Protein AF-A0A9E5T1A1-F1 (afdb_monomer_lite)

Sequence (122 aa):
YYPDNKRFCLRTANSYIVCREASSNRNQPREFWSEKDWQEWQADKFASAMLMPASVFYPTALAVMKSHHAGSYILEGCGSKETADVITELTEIFDVSRTAVRIRLRQAGYLRSPGVIVCDEA

Structure (mmCIF, N/CA/C/O backbone):
data_AF-A0A9E5T1A1-F1
#
_entry.id   AF-A0A9E5T1A1-F1
#
loop_
_atom_site.group_PDB
_atom_site.id
_atom_site.type_symbol
_atom_site.label_atom_id
_atom_site.label_alt_id
_atom_site.label_comp_id
_atom_site.label_asym_id
_atom_site.label_entity_id
_atom_site.label_seq_id
_atom_site.pdbx_PDB_ins_code
_atom_site.Cartn_x
_atom_site.Cartn_y
_atom_site.Cartn_z
_atom_site.occupancy
_atom_site.B_iso_or_equiv
_atom_site.auth_seq_id
_atom_site.auth_comp_id
_atom_site.auth_asym_id
_atom_site.auth_atom_id
_atom_site.pdbx_PDB_model_num
ATOM 1 N N . TYR A 1 1 ? 12.456 -16.453 20.231 1.00 32.75 1 TYR A N 1
ATOM 2 C CA . TYR A 1 1 ? 11.801 -16.892 21.478 1.00 32.75 1 TYR A CA 1
ATOM 3 C C . TYR A 1 1 ? 11.245 -15.633 22.129 1.00 32.75 1 TYR A C 1
ATOM 5 O O . TYR A 1 1 ? 12.029 -14.854 22.648 1.00 32.75 1 TYR A O 1
ATOM 13 N N . TYR A 1 2 ? 9.950 -15.343 21.971 1.00 40.12 2 TYR A N 1
ATOM 14 C CA . TYR A 1 2 ? 9.324 -14.175 22.605 1.00 40.12 2 TYR A CA 1
ATOM 15 C C . TYR A 1 2 ? 8.619 -14.647 23.883 1.00 40.12 2 TYR A C 1
ATOM 17 O O . TYR A 1 2 ? 7.722 -15.488 23.778 1.00 40.12 2 TYR A O 1
ATOM 25 N N . PRO A 1 3 ? 9.037 -14.184 25.076 1.00 43.75 3 PRO A N 1
ATOM 26 C CA . PRO A 1 3 ? 8.264 -14.378 26.288 1.00 43.75 3 PRO A CA 1
ATOM 27 C C . PRO A 1 3 ? 7.047 -13.442 26.246 1.00 43.75 3 PRO A C 1
ATOM 29 O O . PRO A 1 3 ? 7.053 -12.432 25.549 1.00 43.75 3 PRO A O 1
ATOM 32 N N . ASP A 1 4 ? 6.005 -13.810 26.977 1.00 42.38 4 ASP A N 1
ATOM 33 C CA . ASP A 1 4 ? 4.695 -13.152 27.047 1.00 42.38 4 ASP A CA 1
ATOM 34 C C . ASP A 1 4 ? 3.766 -13.369 25.855 1.00 42.38 4 ASP A C 1
ATOM 36 O O . ASP A 1 4 ? 3.375 -12.482 25.096 1.00 42.38 4 ASP A O 1
ATOM 40 N N . ASN A 1 5 ? 3.288 -14.609 25.812 1.00 46.62 5 ASN A N 1
ATOM 41 C CA . ASN A 1 5 ? 2.094 -15.057 25.114 1.00 46.62 5 ASN A CA 1
ATOM 42 C C . ASN A 1 5 ? 0.819 -14.414 25.720 1.00 46.62 5 ASN A C 1
ATOM 44 O O . ASN A 1 5 ? -0.070 -15.115 26.216 1.00 46.62 5 ASN A O 1
ATOM 48 N N . LYS A 1 6 ? 0.718 -13.075 25.734 1.00 53.94 6 LYS A N 1
ATOM 49 C CA . LYS A 1 6 ? -0.533 -12.385 26.076 1.00 53.94 6 LYS A CA 1
ATOM 50 C C . LYS A 1 6 ? -1.561 -12.748 25.009 1.00 53.94 6 LYS A C 1
ATOM 52 O O . LYS A 1 6 ? -1.517 -12.272 23.879 1.00 53.94 6 LYS A O 1
ATOM 57 N N . ARG A 1 7 ? -2.486 -13.639 25.371 1.00 48.09 7 ARG A N 1
ATOM 58 C CA . ARG A 1 7 ? -3.670 -13.944 24.567 1.00 48.09 7 ARG A CA 1
ATOM 59 C C . ARG A 1 7 ? -4.529 -12.684 24.512 1.00 48.09 7 ARG A C 1
ATOM 61 O O . ARG A 1 7 ? -5.304 -12.421 25.427 1.00 48.09 7 ARG A O 1
ATOM 68 N N . PHE A 1 8 ? -4.388 -11.898 23.452 1.00 48.62 8 PHE A N 1
ATOM 69 C CA . PHE A 1 8 ? -5.318 -10.813 23.164 1.00 48.62 8 PHE A CA 1
ATOM 70 C C . PHE A 1 8 ? -6.640 -11.436 22.709 1.00 48.62 8 PHE A C 1
ATOM 72 O O . PHE A 1 8 ? -6.852 -11.720 21.531 1.00 48.62 8 PHE A O 1
ATOM 79 N N . CYS A 1 9 ? -7.531 -11.714 23.660 1.00 46.12 9 CYS A N 1
ATOM 80 C CA . CYS A 1 9 ? -8.909 -12.078 23.361 1.00 46.12 9 CYS A CA 1
ATOM 81 C C . CYS A 1 9 ? -9.633 -10.834 22.826 1.00 46.12 9 CYS A C 1
ATOM 83 O O . CYS A 1 9 ? -10.301 -10.122 23.572 1.00 46.12 9 CYS A O 1
ATOM 85 N N . LEU A 1 10 ? -9.518 -10.591 21.515 1.00 52.06 10 LEU A N 1
ATOM 86 C CA . LEU A 1 10 ? -10.147 -9.468 20.799 1.00 52.06 10 LEU A CA 1
ATOM 87 C C . LEU A 1 10 ? -11.678 -9.404 20.963 1.00 52.06 10 LEU A C 1
ATOM 89 O O . LEU A 1 10 ? -12.293 -8.411 20.601 1.00 52.06 10 LEU A O 1
ATOM 93 N N . ARG A 1 11 ? -12.300 -10.464 21.495 1.00 47.69 11 ARG A N 1
ATOM 94 C CA . ARG A 1 11 ? -13.753 -10.613 21.621 1.00 47.69 11 ARG A CA 1
ATOM 95 C C . ARG A 1 11 ? -14.339 -10.281 22.993 1.00 47.69 11 ARG A C 1
ATOM 97 O O . ARG A 1 11 ? -15.553 -10.161 23.082 1.00 47.69 11 ARG A O 1
ATOM 104 N N . THR A 1 12 ? -13.539 -10.186 24.056 1.00 52.31 12 THR A N 1
ATOM 105 C CA . THR A 1 12 ? -14.090 -10.116 25.428 1.00 52.31 12 THR A CA 1
ATOM 106 C C . THR A 1 12 ? -14.235 -8.707 25.994 1.00 52.31 12 THR A C 1
ATOM 108 O O . THR A 1 12 ? -15.008 -8.542 26.928 1.00 52.31 12 THR A O 1
ATOM 111 N N . ALA A 1 13 ? -13.545 -7.699 25.451 1.00 58.84 13 ALA A N 1
ATOM 112 C CA . ALA A 1 13 ? -13.637 -6.328 25.968 1.00 58.84 13 ALA A CA 1
ATOM 113 C C . ALA A 1 13 ? -14.646 -5.455 25.203 1.00 58.84 13 ALA A C 1
ATOM 115 O O . ALA A 1 13 ? -15.382 -4.705 25.828 1.00 58.84 13 ALA A O 1
ATOM 116 N N . ASN A 1 14 ? -14.722 -5.584 23.873 1.00 56.81 14 ASN A N 1
ATOM 117 C CA . ASN A 1 14 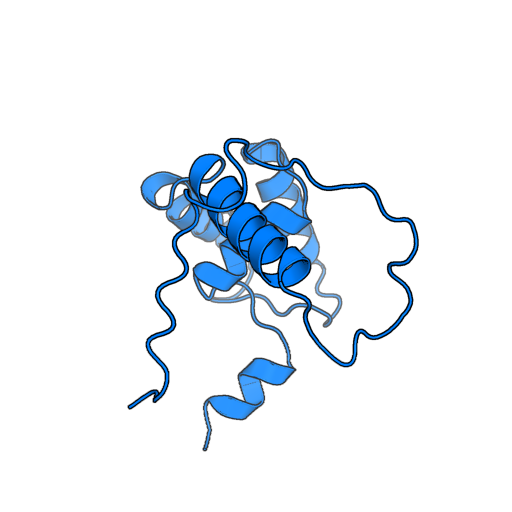? -15.618 -4.800 23.019 1.00 56.81 14 ASN A CA 1
ATOM 118 C C . ASN A 1 14 ? -16.231 -5.703 21.939 1.00 56.81 14 ASN A C 1
ATOM 120 O O . ASN A 1 14 ? -15.519 -6.438 21.259 1.00 56.81 14 ASN A O 1
ATOM 124 N N . SER A 1 15 ? -17.556 -5.656 21.775 1.00 66.94 15 SER A N 1
ATOM 125 C CA . SER A 1 15 ? -18.315 -6.472 20.810 1.00 66.94 15 SER A CA 1
ATOM 126 C C . SER A 1 15 ? -18.377 -5.876 19.397 1.00 66.94 15 SER A C 1
ATOM 128 O O . SER A 1 15 ? -19.085 -6.397 18.536 1.00 66.94 15 SER A O 1
ATOM 130 N N . TYR A 1 16 ? -17.662 -4.779 19.155 1.00 67.12 16 TYR A N 1
ATOM 131 C CA . TYR A 1 16 ? -17.762 -3.971 17.947 1.00 67.12 16 TYR A CA 1
ATOM 132 C C . TYR A 1 16 ? -16.384 -3.721 17.328 1.00 67.12 16 TYR A C 1
ATOM 134 O O . TYR A 1 16 ? -15.376 -3.619 18.026 1.00 67.12 16 TYR A O 1
ATOM 142 N N . ILE A 1 17 ? -16.350 -3.614 15.998 1.00 64.56 17 ILE A N 1
ATOM 143 C CA . ILE A 1 17 ? -15.165 -3.167 15.262 1.00 64.56 17 ILE A CA 1
ATOM 144 C C . ILE A 1 17 ? -15.162 -1.638 15.311 1.00 64.56 17 ILE A C 1
ATOM 146 O O . ILE A 1 17 ? -16.102 -0.998 14.842 1.00 64.56 17 ILE A O 1
ATOM 150 N N . VAL A 1 18 ? -14.128 -1.052 15.913 1.00 61.47 18 VAL A N 1
ATOM 151 C CA . VAL A 1 18 ? -13.985 0.405 16.023 1.00 61.47 18 VAL A CA 1
ATOM 152 C C . VAL A 1 18 ? -13.450 0.954 14.702 1.00 61.47 18 VAL A C 1
ATOM 154 O O . VAL A 1 18 ? -12.360 0.581 14.273 1.00 61.47 18 VAL A O 1
ATOM 157 N N . CYS A 1 19 ? -14.200 1.845 14.054 1.00 61.19 19 CYS A N 1
ATOM 158 C CA . CYS A 1 19 ? -13.668 2.645 12.952 1.00 61.19 19 CYS A CA 1
ATOM 159 C C . CYS A 1 19 ? -12.728 3.725 13.499 1.00 61.19 19 CYS A C 1
ATOM 161 O O . CYS A 1 19 ? -12.936 4.240 14.597 1.00 61.19 19 CYS A O 1
ATOM 163 N N . ARG A 1 20 ? -11.705 4.082 12.718 1.00 60.44 20 ARG A N 1
ATOM 164 C CA . ARG A 1 20 ? -10.712 5.099 13.084 1.00 60.44 20 ARG A CA 1
ATOM 165 C C . ARG A 1 20 ? -11.380 6.386 13.570 1.00 60.44 20 ARG A C 1
ATOM 167 O O . ARG A 1 20 ? -12.187 6.977 12.857 1.00 60.44 20 ARG A O 1
ATOM 174 N N . GLU A 1 21 ? -10.992 6.850 14.751 1.00 63.59 21 GLU A N 1
ATOM 175 C CA . GLU A 1 21 ? -11.353 8.185 15.213 1.00 63.59 21 GLU A CA 1
ATOM 176 C C . GLU A 1 21 ? -10.397 9.181 14.550 1.00 63.59 21 GLU A C 1
ATOM 178 O O . GLU A 1 21 ? -9.176 9.065 14.689 1.00 63.59 21 GLU A O 1
ATOM 183 N N . ALA A 1 22 ? -10.928 10.142 13.792 1.00 56.22 22 ALA A N 1
ATOM 184 C CA . ALA A 1 22 ? -10.128 11.170 13.134 1.00 56.22 22 ALA A CA 1
ATOM 185 C C . ALA A 1 22 ? -9.552 12.146 14.177 1.00 56.22 22 ALA A C 1
ATOM 187 O O . ALA A 1 22 ? -10.048 13.252 14.358 1.00 56.22 22 ALA A O 1
ATOM 188 N N . SER A 1 23 ? -8.510 11.730 14.895 1.00 57.72 23 SER A N 1
ATOM 189 C CA . SER A 1 23 ? -7.802 12.599 15.832 1.00 57.72 23 SER A CA 1
ATOM 190 C C . SER A 1 23 ? -6.826 13.508 15.074 1.00 57.72 23 SER A C 1
ATOM 192 O O . SER A 1 23 ? -5.959 13.058 14.322 1.00 57.72 23 SER A O 1
ATOM 194 N N . SER A 1 24 ? -6.977 14.818 15.267 1.00 55.41 24 SER A N 1
ATOM 195 C CA . SER A 1 24 ? -6.218 15.867 14.567 1.00 55.41 24 SER A CA 1
ATOM 196 C C . SER A 1 24 ? -4.748 15.977 15.006 1.00 55.41 24 SER A C 1
ATOM 198 O O . SER A 1 24 ? -3.972 16.704 14.391 1.00 55.41 24 SER A O 1
ATOM 200 N N . ASN A 1 25 ? -4.332 15.252 16.051 1.00 54.00 25 ASN A N 1
ATOM 201 C CA . ASN A 1 25 ? -3.003 15.356 16.665 1.00 54.00 25 ASN A CA 1
ATOM 202 C C . ASN A 1 25 ? -2.001 14.336 16.090 1.00 54.00 25 ASN A C 1
ATOM 204 O O . ASN A 1 25 ? -1.490 13.463 16.788 1.00 54.00 25 ASN A O 1
ATOM 208 N N . ARG A 1 26 ? -1.700 14.450 14.790 1.00 55.12 26 ARG A N 1
ATOM 209 C CA . ARG A 1 26 ? -0.665 13.633 14.118 1.00 55.12 26 ARG A CA 1
ATOM 210 C C . ARG A 1 26 ? 0.770 14.136 14.338 1.00 55.12 26 ARG A C 1
ATOM 212 O O . ARG A 1 26 ? 1.707 13.445 13.960 1.00 55.12 26 ARG A O 1
ATOM 219 N N . ASN A 1 27 ? 0.942 15.318 14.936 1.00 55.50 27 ASN A N 1
ATOM 220 C CA . ASN A 1 27 ? 2.230 16.022 15.007 1.00 55.50 27 ASN A CA 1
ATOM 221 C C . ASN A 1 27 ? 3.074 15.730 16.256 1.00 55.50 27 ASN A C 1
ATOM 223 O O . ASN A 1 27 ? 4.150 16.306 16.388 1.00 55.50 27 ASN A O 1
ATOM 227 N N . GLN A 1 28 ? 2.628 14.864 17.169 1.00 57.59 28 GLN A N 1
ATOM 228 C CA . GLN A 1 28 ? 3.461 14.463 18.303 1.00 57.59 28 GLN A CA 1
ATOM 229 C C . GLN A 1 28 ? 4.129 13.117 18.003 1.00 57.59 28 GLN A C 1
ATOM 231 O O . GLN A 1 28 ? 3.412 12.147 17.731 1.00 57.59 28 GLN A O 1
ATOM 236 N N . PRO A 1 29 ? 5.473 13.032 18.044 1.00 55.72 29 PRO A N 1
ATOM 237 C CA . PRO A 1 29 ? 6.160 11.751 18.057 1.00 55.72 29 PRO A CA 1
ATOM 238 C C . PRO A 1 29 ? 5.615 10.957 19.243 1.00 55.72 29 PRO A C 1
ATOM 240 O O . PRO A 1 29 ? 5.754 11.374 20.391 1.00 55.72 29 PRO A O 1
ATOM 243 N N . ARG A 1 30 ? 4.917 9.852 18.978 1.00 59.47 30 ARG A N 1
ATOM 244 C CA . ARG A 1 30 ? 4.413 9.002 20.055 1.00 59.47 30 ARG A CA 1
ATOM 245 C C . ARG A 1 30 ? 5.582 8.184 20.580 1.00 59.47 30 ARG A C 1
ATOM 247 O O . ARG A 1 30 ? 6.066 7.305 19.875 1.00 59.47 30 ARG A O 1
ATOM 254 N N . GLU A 1 31 ? 6.026 8.479 21.799 1.00 65.25 31 GLU A N 1
ATOM 255 C CA . GLU A 1 31 ? 7.090 7.716 22.469 1.00 65.25 31 GLU A CA 1
ATOM 256 C C . GLU A 1 31 ? 6.686 6.252 22.703 1.00 65.25 31 GLU A C 1
ATOM 258 O O . GLU A 1 31 ? 7.535 5.366 22.671 1.00 65.25 31 GLU A O 1
ATOM 263 N N . PHE A 1 32 ? 5.384 5.976 22.864 1.00 76.31 32 PHE A N 1
ATOM 264 C CA . PHE A 1 32 ? 4.854 4.632 23.090 1.00 76.31 32 PHE A CA 1
ATOM 265 C C . PHE A 1 32 ? 3.556 4.393 22.312 1.00 76.31 32 PHE A C 1
ATOM 267 O O . PHE A 1 32 ? 2.705 5.276 22.203 1.00 76.31 32 PHE A O 1
ATOM 274 N N . TRP A 1 33 ? 3.398 3.178 21.779 1.00 77.50 33 TRP A N 1
ATOM 275 C CA . TRP A 1 33 ? 2.160 2.740 21.132 1.00 77.50 33 TRP A CA 1
ATOM 276 C C . TRP A 1 33 ? 1.140 2.315 22.182 1.00 77.50 33 TRP A C 1
ATOM 278 O O . TRP A 1 33 ? 1.391 1.399 22.968 1.00 77.50 33 TRP A O 1
ATOM 288 N N . SER A 1 34 ? -0.027 2.953 22.162 1.00 82.50 34 SER A N 1
ATOM 289 C CA . SER A 1 34 ? -1.170 2.526 22.968 1.00 82.50 34 SER A CA 1
ATOM 290 C C . SER A 1 34 ? -1.818 1.261 22.389 1.00 82.50 34 SER A C 1
ATOM 292 O O . SER A 1 34 ? -1.596 0.906 21.231 1.00 82.50 34 SER A O 1
ATOM 294 N N . GLU A 1 35 ? -2.675 0.582 23.159 1.00 80.62 35 GLU A N 1
ATOM 295 C CA . GLU A 1 35 ? -3.457 -0.559 22.648 1.00 80.62 35 GLU A CA 1
ATOM 296 C C . GLU A 1 35 ? -4.308 -0.181 21.425 1.00 80.62 35 GLU A C 1
ATOM 298 O O . GLU A 1 35 ? -4.413 -0.959 20.477 1.00 80.62 35 GLU A O 1
ATOM 303 N N . LYS A 1 36 ? -4.855 1.042 21.410 1.00 78.31 36 LYS A N 1
ATOM 304 C CA . LYS A 1 36 ? -5.610 1.581 20.272 1.00 78.31 36 LYS A CA 1
ATOM 305 C C . LYS A 1 36 ? -4.733 1.708 19.027 1.00 78.31 36 LYS A C 1
ATOM 307 O O . LYS A 1 36 ? -5.185 1.382 17.936 1.00 78.31 36 LYS A O 1
ATOM 312 N N . ASP A 1 37 ? -3.474 2.109 19.184 1.00 80.38 37 ASP A N 1
ATOM 313 C CA . ASP A 1 37 ? -2.542 2.233 18.056 1.00 80.38 37 ASP A CA 1
ATOM 314 C C . ASP A 1 37 ? -2.209 0.880 17.447 1.00 80.38 37 ASP A C 1
ATOM 316 O O . ASP A 1 37 ? -2.190 0.731 16.226 1.00 80.38 37 ASP A O 1
ATOM 320 N N . TRP A 1 38 ? -2.019 -0.131 18.296 1.00 82.75 38 TRP A N 1
ATOM 321 C CA . TRP A 1 38 ? -1.855 -1.507 17.842 1.00 82.75 38 TRP A CA 1
ATOM 322 C C . TRP A 1 38 ? -3.083 -2.008 17.081 1.00 82.75 38 TRP A C 1
ATOM 324 O O . TRP A 1 38 ? -2.933 -2.610 16.016 1.00 82.75 38 TRP A O 1
ATOM 334 N N . GLN A 1 39 ? -4.287 -1.738 17.590 1.00 82.69 39 GLN A N 1
ATOM 335 C CA . GLN A 1 39 ? -5.535 -2.101 16.917 1.00 82.69 39 GLN A CA 1
ATOM 336 C C . GLN A 1 39 ? -5.685 -1.392 15.567 1.00 82.69 39 GLN A C 1
ATOM 338 O O . GLN A 1 39 ? -5.999 -2.044 14.573 1.00 82.69 39 GLN A O 1
ATOM 343 N N . GLU A 1 40 ? -5.414 -0.087 15.500 1.00 81.38 40 GLU A N 1
ATOM 344 C CA . GLU A 1 40 ? -5.471 0.677 14.251 1.00 81.38 40 GLU A CA 1
ATOM 345 C C . GLU A 1 40 ? -4.438 0.188 13.234 1.00 81.38 40 GLU A C 1
ATOM 347 O O . GLU A 1 40 ? -4.761 0.017 12.059 1.00 81.38 40 GLU A O 1
ATOM 352 N N . TRP A 1 41 ? -3.211 -0.096 13.672 1.00 85.25 41 TRP A N 1
ATOM 353 C CA . TRP A 1 41 ? -2.178 -0.635 12.794 1.00 85.25 41 TRP A CA 1
ATOM 354 C C . TRP A 1 41 ? -2.562 -2.011 12.231 1.00 85.25 41 TRP A C 1
ATOM 356 O O . TRP A 1 41 ? -2.379 -2.276 11.038 1.00 85.25 41 TRP A O 1
ATOM 366 N N . GLN A 1 42 ? -3.142 -2.885 13.061 1.00 86.25 42 GLN A N 1
ATOM 367 C CA . GLN A 1 42 ? -3.659 -4.177 12.608 1.00 86.25 42 GLN A CA 1
ATOM 368 C C . GLN A 1 42 ? -4.838 -4.012 11.641 1.00 86.25 42 GLN A C 1
ATOM 370 O O . GLN A 1 42 ? -4.892 -4.713 10.628 1.00 86.25 42 GLN A O 1
ATOM 375 N N . ALA A 1 43 ? -5.748 -3.076 11.916 1.00 86.94 43 ALA A N 1
ATOM 376 C CA . ALA A 1 43 ? -6.888 -2.781 11.057 1.00 86.94 43 ALA A CA 1
ATOM 377 C C . ALA A 1 43 ? -6.445 -2.251 9.686 1.00 86.94 43 ALA A C 1
ATOM 379 O O . ALA A 1 43 ? -6.917 -2.748 8.667 1.00 86.94 43 ALA A O 1
ATOM 380 N N . ASP A 1 44 ? -5.480 -1.329 9.636 1.00 87.19 44 ASP A N 1
ATOM 381 C CA . ASP A 1 44 ? -4.903 -0.817 8.387 1.00 87.19 44 ASP A CA 1
ATOM 382 C C . ASP A 1 44 ? -4.257 -1.947 7.560 1.00 87.19 44 ASP A C 1
ATOM 384 O O . ASP A 1 44 ? -4.446 -2.053 6.339 1.00 87.19 44 ASP A O 1
ATOM 388 N N . LYS A 1 45 ? -3.517 -2.844 8.226 1.00 89.00 45 LYS A N 1
ATOM 389 C CA . LYS A 1 45 ? -2.926 -4.034 7.594 1.00 89.00 45 LYS A CA 1
ATOM 390 C C . LYS A 1 45 ? -3.996 -4.970 7.033 1.00 89.00 45 LYS A C 1
ATOM 392 O O . LYS A 1 45 ? -3.827 -5.484 5.929 1.00 89.00 45 LYS A O 1
ATOM 397 N N . PHE A 1 46 ? -5.076 -5.195 7.772 1.00 90.00 46 PHE A N 1
ATOM 398 C CA . PHE A 1 46 ? -6.166 -6.066 7.347 1.00 90.00 46 PHE A CA 1
ATOM 399 C C . PHE A 1 46 ? -6.969 -5.460 6.187 1.00 90.00 46 PHE A C 1
ATOM 401 O O . PHE A 1 46 ? -7.131 -6.104 5.151 1.00 90.00 46 PHE A O 1
ATOM 408 N N . ALA A 1 47 ? -7.391 -4.201 6.312 1.00 90.62 47 ALA A N 1
ATOM 409 C CA . ALA A 1 47 ? -8.170 -3.495 5.299 1.00 90.62 47 ALA A CA 1
ATOM 410 C C . ALA A 1 47 ? -7.412 -3.380 3.969 1.00 90.62 47 ALA A C 1
ATOM 412 O O . ALA A 1 47 ? -7.974 -3.663 2.913 1.00 90.62 47 ALA A O 1
ATOM 413 N N . SER A 1 48 ? -6.115 -3.048 4.006 1.00 92.81 48 SER A N 1
ATOM 414 C CA . SER A 1 48 ? -5.290 -3.003 2.789 1.00 92.81 48 SER A CA 1
ATOM 415 C C . SER A 1 48 ? -5.191 -4.363 2.094 1.00 92.81 48 SER A C 1
ATOM 417 O O . SER A 1 48 ? -5.221 -4.418 0.870 1.00 92.81 48 SER A O 1
ATOM 419 N N . ALA A 1 49 ? -5.122 -5.470 2.837 1.00 93.12 49 ALA A N 1
ATOM 420 C CA . ALA A 1 49 ? -5.101 -6.807 2.248 1.00 93.12 49 ALA A CA 1
ATOM 421 C C . ALA A 1 49 ? -6.456 -7.228 1.654 1.00 93.12 49 ALA A C 1
ATOM 423 O O . ALA A 1 49 ? -6.467 -7.946 0.656 1.00 93.12 49 ALA A O 1
ATOM 424 N N . MET A 1 50 ? -7.573 -6.778 2.241 1.00 95.00 50 MET A N 1
ATOM 425 C CA . MET A 1 50 ? -8.913 -7.010 1.688 1.00 95.00 50 MET A CA 1
ATOM 426 C C . MET A 1 50 ? -9.136 -6.237 0.386 1.00 95.00 50 MET A C 1
ATOM 428 O O . MET A 1 50 ? -9.607 -6.817 -0.586 1.00 95.00 50 MET A O 1
ATOM 432 N N . LEU A 1 51 ? -8.782 -4.948 0.364 1.00 96.50 51 LEU A N 1
ATOM 433 C CA . LEU A 1 51 ? -8.954 -4.078 -0.807 1.00 96.50 51 LEU A CA 1
ATOM 434 C C . LEU A 1 51 ? -7.959 -4.407 -1.928 1.00 96.50 51 LEU A C 1
ATOM 436 O O . LEU A 1 51 ? -8.258 -4.224 -3.102 1.00 96.50 51 LEU A O 1
ATOM 440 N N . MET A 1 52 ? -6.778 -4.916 -1.574 1.00 98.12 52 MET A N 1
ATOM 441 C CA . MET A 1 52 ? -5.718 -5.272 -2.518 1.00 98.12 52 MET A CA 1
ATOM 442 C C . MET A 1 52 ? -5.246 -6.718 -2.287 1.00 98.12 52 MET A C 1
ATOM 444 O O . MET A 1 52 ? -4.170 -6.950 -1.707 1.00 98.12 52 MET A O 1
ATOM 448 N N . PRO A 1 53 ? -6.027 -7.723 -2.728 1.00 97.56 53 PRO A N 1
ATOM 449 C CA . PRO A 1 53 ? -5.677 -9.131 -2.566 1.00 97.56 53 PRO A CA 1
ATOM 450 C C . PRO A 1 53 ? -4.306 -9.449 -3.170 1.00 97.56 53 PRO A C 1
ATOM 452 O O . PRO A 1 53 ? -3.974 -8.971 -4.249 1.00 97.56 53 PRO A O 1
ATOM 455 N N . ALA A 1 54 ? -3.500 -10.270 -2.489 1.00 97.12 54 ALA A N 1
ATOM 456 C CA . ALA A 1 54 ? -2.112 -10.561 -2.890 1.00 97.12 54 ALA A CA 1
ATOM 457 C C . ALA A 1 54 ? -2.000 -11.122 -4.317 1.00 97.12 54 ALA A C 1
ATOM 459 O O . ALA A 1 54 ? -1.112 -10.728 -5.069 1.00 97.12 54 ALA A O 1
ATOM 460 N N . SER A 1 55 ? -2.932 -12.005 -4.687 1.00 97.31 55 SER A N 1
ATOM 461 C CA . SER A 1 55 ? -3.002 -12.643 -6.005 1.00 97.31 55 SER A CA 1
ATOM 462 C C . SER A 1 55 ? -3.188 -11.654 -7.156 1.00 97.31 55 SER A C 1
ATOM 464 O O . SER A 1 55 ? -2.823 -11.976 -8.281 1.00 97.31 55 SER A O 1
ATOM 466 N N . VAL A 1 56 ? -3.734 -10.468 -6.881 1.00 98.06 56 VAL A N 1
ATOM 467 C CA . VAL A 1 56 ? -3.984 -9.419 -7.878 1.00 98.06 56 VAL A CA 1
ATOM 468 C C . VAL A 1 56 ? -2.980 -8.282 -7.718 1.00 98.06 56 VAL A C 1
ATOM 470 O O . VAL A 1 56 ? -2.346 -7.866 -8.678 1.00 98.06 56 VAL A O 1
ATOM 473 N N . PHE A 1 57 ? -2.782 -7.798 -6.494 1.00 98.31 57 PHE A N 1
ATOM 474 C CA . PHE A 1 57 ? -1.975 -6.614 -6.236 1.00 98.31 57 PHE A CA 1
ATOM 475 C C . PHE A 1 57 ? -0.499 -6.798 -6.588 1.00 98.31 57 PHE A C 1
ATOM 477 O O . PHE A 1 57 ? 0.081 -5.911 -7.199 1.00 98.31 57 PHE A O 1
ATOM 484 N N . TYR A 1 58 ? 0.124 -7.926 -6.238 1.00 97.00 58 TYR A N 1
ATOM 485 C CA . TYR A 1 58 ? 1.557 -8.123 -6.490 1.00 97.00 58 TYR A CA 1
ATOM 486 C C . TYR A 1 58 ? 1.927 -8.187 -7.979 1.00 97.00 58 TYR A C 1
ATOM 488 O O . TYR A 1 58 ? 2.831 -7.447 -8.374 1.00 97.00 58 TYR A O 1
ATOM 496 N N . PRO A 1 59 ? 1.255 -8.987 -8.833 1.00 97.81 59 PRO A N 1
ATOM 497 C CA . PRO A 1 59 ? 1.552 -8.966 -10.263 1.00 97.81 59 PRO A CA 1
ATOM 498 C C . PRO A 1 59 ? 1.261 -7.599 -10.897 1.00 97.81 59 PRO A C 1
ATOM 500 O O . PRO A 1 59 ? 2.065 -7.135 -11.704 1.00 97.81 59 PRO A O 1
ATOM 503 N N . THR A 1 60 ? 0.182 -6.917 -10.494 1.00 98.38 60 THR A N 1
ATOM 504 C CA . THR A 1 60 ? -0.127 -5.564 -10.982 1.00 98.38 60 THR A CA 1
ATOM 505 C C . THR A 1 60 ? 0.935 -4.554 -10.556 1.00 98.38 60 THR A C 1
ATOM 507 O O . THR A 1 60 ? 1.426 -3.802 -11.390 1.00 98.38 60 THR A O 1
ATOM 510 N N . ALA A 1 61 ? 1.364 -4.570 -9.292 1.00 97.81 61 ALA A N 1
ATOM 511 C CA . ALA A 1 61 ? 2.424 -3.696 -8.795 1.00 97.81 61 ALA A CA 1
ATOM 512 C C . ALA A 1 61 ? 3.732 -3.892 -9.565 1.00 97.81 61 ALA A C 1
ATOM 514 O O . ALA A 1 61 ? 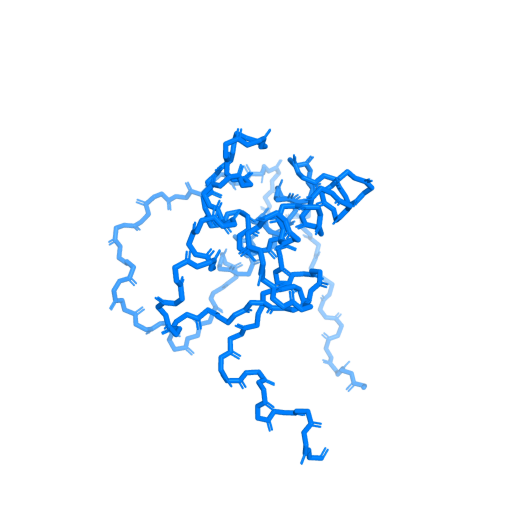4.345 -2.912 -9.972 1.00 97.81 61 ALA A O 1
ATOM 515 N N . LEU A 1 62 ? 4.130 -5.137 -9.842 1.00 97.00 62 LEU A N 1
ATOM 516 C CA . LEU A 1 62 ? 5.312 -5.417 -10.661 1.00 97.00 62 LEU A CA 1
ATOM 517 C C . LEU A 1 62 ? 5.167 -4.906 -12.100 1.00 97.00 62 LEU A C 1
ATOM 519 O O . LEU A 1 62 ? 6.145 -4.429 -12.672 1.00 97.00 62 LEU A O 1
ATOM 523 N N . ALA A 1 63 ? 3.977 -5.011 -12.697 1.00 97.81 63 ALA A N 1
ATOM 524 C CA . ALA A 1 63 ? 3.721 -4.491 -14.038 1.00 97.81 63 ALA A CA 1
ATOM 525 C C . ALA A 1 63 ? 3.816 -2.957 -14.081 1.00 97.81 6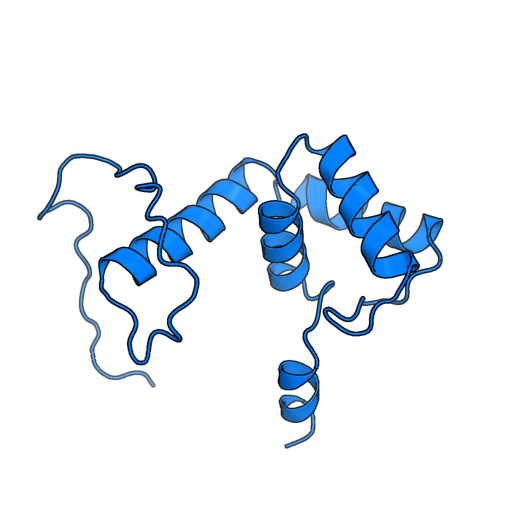3 ALA A C 1
ATOM 527 O O . ALA A 1 63 ? 4.505 -2.422 -14.947 1.00 97.81 63 ALA A O 1
ATOM 528 N N . VAL A 1 64 ? 3.212 -2.271 -13.106 1.00 98.00 64 VAL A N 1
ATOM 529 C CA . VAL A 1 64 ? 3.268 -0.806 -12.963 1.00 98.00 64 VAL A CA 1
ATOM 530 C C . VAL A 1 64 ? 4.692 -0.329 -12.657 1.00 98.00 64 VAL A C 1
ATOM 532 O O . VAL A 1 64 ? 5.179 0.639 -13.227 1.00 98.00 64 VAL A O 1
ATOM 535 N N . MET A 1 65 ? 5.429 -1.030 -11.795 1.00 96.25 65 MET A N 1
ATOM 536 C CA . MET A 1 65 ? 6.835 -0.701 -11.543 1.00 96.25 65 MET A CA 1
ATOM 537 C C . MET A 1 65 ? 7.673 -0.806 -12.821 1.00 96.25 65 MET A C 1
ATOM 539 O O . MET A 1 65 ? 8.493 0.068 -13.091 1.00 96.25 65 MET A O 1
ATOM 543 N N . LYS A 1 66 ? 7.433 -1.832 -13.647 1.00 96.38 66 LYS A N 1
ATOM 544 C CA . LYS A 1 66 ? 8.113 -1.984 -14.939 1.00 96.38 66 LYS A CA 1
ATOM 545 C C . LYS A 1 66 ? 7.737 -0.889 -15.941 1.00 96.38 66 LYS A C 1
ATOM 547 O O . LYS A 1 66 ? 8.633 -0.412 -16.630 1.00 96.38 66 LYS A O 1
ATOM 552 N N . SER A 1 67 ? 6.466 -0.483 -16.033 1.00 97.00 67 SER A N 1
ATOM 553 C CA . SER A 1 67 ? 6.040 0.579 -16.964 1.00 97.00 67 SER A CA 1
ATOM 554 C C . SER A 1 67 ? 6.692 1.927 -16.638 1.00 97.00 67 SER A C 1
ATOM 556 O O . SER A 1 67 ? 7.088 2.658 -17.545 1.00 97.00 67 SER A O 1
ATOM 558 N N . HIS A 1 68 ? 6.902 2.209 -15.351 1.00 95.19 68 HIS A N 1
ATOM 559 C CA . HIS A 1 68 ? 7.601 3.407 -14.871 1.00 95.19 68 HIS A CA 1
ATOM 560 C C . HIS A 1 68 ? 9.123 3.264 -14.784 1.00 95.19 68 HIS A C 1
ATOM 562 O O . HIS A 1 68 ? 9.782 4.146 -14.241 1.00 95.19 68 HIS A O 1
ATOM 568 N N . HIS A 1 69 ? 9.704 2.183 -15.318 1.00 92.31 69 HIS A N 1
ATOM 569 C CA . HIS A 1 69 ? 11.150 1.916 -15.265 1.00 92.31 69 HIS A CA 1
ATOM 570 C C . HIS A 1 69 ? 11.723 1.924 -13.832 1.00 92.31 69 HIS A C 1
ATOM 572 O O . HIS A 1 69 ? 12.903 2.208 -13.621 1.00 92.31 69 HIS A O 1
ATOM 578 N N . ALA A 1 70 ? 10.894 1.599 -12.837 1.00 90.19 70 ALA A N 1
ATOM 579 C CA . ALA A 1 70 ? 11.329 1.452 -11.459 1.00 90.19 70 ALA A CA 1
ATOM 580 C C . ALA A 1 70 ? 12.142 0.158 -11.282 1.00 90.19 70 ALA A C 1
ATOM 582 O O . ALA A 1 70 ? 11.952 -0.833 -11.993 1.00 90.19 70 ALA A O 1
ATOM 583 N N . GLY A 1 71 ? 13.055 0.165 -10.307 1.00 87.31 71 GLY A N 1
ATOM 584 C CA . GLY A 1 71 ? 13.852 -1.009 -9.951 1.00 87.31 71 GLY A CA 1
ATOM 585 C C . GLY A 1 71 ? 13.016 -2.152 -9.362 1.00 87.31 71 GLY A C 1
ATOM 586 O O . GLY A 1 71 ? 11.795 -2.080 -9.256 1.00 87.31 71 GLY A O 1
ATOM 587 N N . SER A 1 72 ? 13.682 -3.216 -8.905 1.00 86.56 72 SER A N 1
ATOM 588 C CA . SER A 1 72 ? 13.025 -4.334 -8.200 1.00 86.56 72 SER A CA 1
ATOM 589 C C . SER A 1 72 ? 12.368 -3.920 -6.874 1.00 86.56 72 SER A 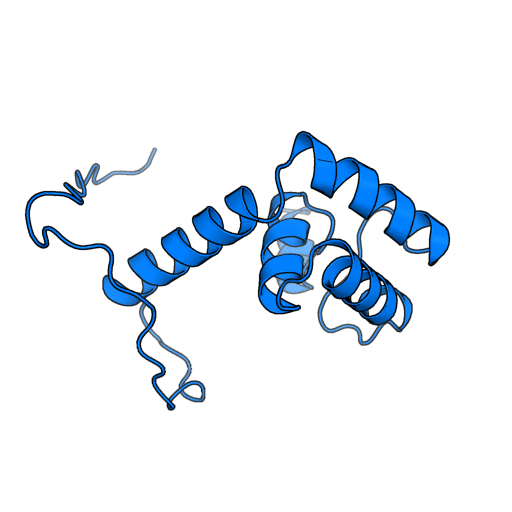C 1
ATOM 591 O O . SER A 1 72 ? 11.527 -4.645 -6.343 1.00 86.56 72 SER A O 1
ATOM 593 N N . TYR A 1 73 ? 12.740 -2.750 -6.354 1.00 89.69 73 TYR A N 1
ATOM 594 C CA . TYR A 1 73 ? 12.098 -2.045 -5.254 1.00 89.69 73 TYR A CA 1
ATOM 595 C C . TYR A 1 73 ? 12.217 -0.527 -5.465 1.00 89.69 73 TYR A C 1
ATOM 597 O O . TYR A 1 73 ? 13.083 -0.047 -6.198 1.00 89.69 73 TYR A O 1
ATOM 605 N N . ILE A 1 74 ? 11.358 0.226 -4.784 1.00 91.00 74 ILE A N 1
ATOM 606 C CA . ILE A 1 74 ? 11.342 1.690 -4.722 1.00 91.00 74 ILE A CA 1
ATOM 607 C C . ILE A 1 74 ? 11.675 2.169 -3.306 1.00 91.00 74 ILE A C 1
ATOM 609 O O . ILE A 1 74 ? 11.400 1.481 -2.317 1.00 91.00 74 ILE A O 1
ATOM 613 N N . LEU A 1 75 ? 12.283 3.354 -3.210 1.00 87.94 75 LEU A N 1
ATOM 614 C CA . LEU A 1 75 ? 12.722 3.947 -1.948 1.00 87.94 75 LEU A CA 1
ATOM 615 C C . LEU A 1 75 ? 11.804 5.086 -1.517 1.00 87.94 75 LEU A C 1
ATOM 617 O O . LEU A 1 75 ? 11.659 6.103 -2.196 1.00 87.94 75 LEU A O 1
ATOM 621 N N . GLU A 1 76 ? 11.208 4.932 -0.340 1.00 83.00 76 GLU A N 1
ATOM 622 C CA . GLU A 1 76 ? 10.379 5.960 0.270 1.00 83.00 76 GLU A CA 1
ATOM 623 C C . GLU A 1 76 ? 11.242 7.083 0.859 1.00 83.00 76 GLU A C 1
ATOM 625 O O . GLU A 1 76 ? 12.195 6.826 1.588 1.00 83.00 76 GLU A O 1
ATOM 630 N N . GLY A 1 77 ? 10.891 8.341 0.580 1.00 75.50 77 GLY A N 1
ATOM 631 C CA . GLY A 1 77 ? 11.579 9.513 1.142 1.00 75.50 77 GLY A CA 1
ATOM 632 C C . GLY A 1 77 ? 12.758 10.040 0.317 1.00 75.50 77 GLY A C 1
ATOM 633 O O . GLY A 1 77 ? 13.236 11.131 0.600 1.00 75.50 77 GLY A O 1
ATOM 634 N N . CYS A 1 78 ? 13.172 9.342 -0.745 1.00 74.12 78 CYS A N 1
ATOM 635 C CA . CYS A 1 78 ? 14.218 9.818 -1.662 1.00 74.12 78 CYS A CA 1
ATOM 636 C C . CYS A 1 78 ? 13.698 10.748 -2.775 1.00 74.12 78 CYS A C 1
ATOM 638 O O . CYS A 1 78 ? 14.468 11.150 -3.639 1.00 74.12 78 CYS A O 1
ATOM 640 N N . GLY A 1 79 ? 12.399 11.075 -2.790 1.00 71.62 79 GLY A N 1
ATOM 641 C CA . GLY A 1 79 ? 11.815 12.003 -3.769 1.00 71.62 79 GLY A CA 1
ATOM 642 C C . GLY A 1 79 ? 11.842 11.519 -5.225 1.00 71.62 79 GLY A C 1
ATOM 643 O O . GLY A 1 79 ? 11.684 12.336 -6.126 1.00 71.62 79 GLY A O 1
ATOM 644 N N . SER A 1 80 ? 12.037 10.216 -5.467 1.00 83.88 80 SER A N 1
ATOM 645 C CA . SER A 1 80 ? 12.018 9.633 -6.816 1.00 83.88 80 SER A CA 1
ATOM 646 C C . SER A 1 80 ? 10.655 9.861 -7.475 1.00 83.88 80 SER A C 1
ATOM 648 O O . SER A 1 80 ? 9.609 9.541 -6.898 1.00 83.88 80 SER A O 1
ATOM 650 N N . LYS A 1 81 ? 10.676 10.415 -8.691 1.00 89.12 81 LYS A N 1
ATOM 651 C CA . LYS A 1 81 ? 9.473 10.649 -9.495 1.00 89.12 81 LYS A CA 1
ATOM 652 C C . LYS A 1 81 ? 8.781 9.322 -9.810 1.00 89.12 81 LYS A C 1
ATOM 654 O O . LYS A 1 81 ? 7.579 9.199 -9.619 1.00 89.12 81 LYS A O 1
ATOM 659 N N . GLU A 1 82 ? 9.564 8.308 -10.154 1.00 89.44 82 GLU A N 1
ATOM 660 C CA . GLU A 1 82 ? 9.116 6.947 -10.460 1.00 89.44 82 GLU A CA 1
ATOM 661 C C . GLU A 1 82 ? 8.349 6.342 -9.275 1.00 89.44 82 GLU A C 1
ATOM 663 O O . GLU A 1 82 ? 7.290 5.744 -9.438 1.00 89.44 82 GLU A O 1
ATOM 668 N N . THR A 1 83 ? 8.839 6.558 -8.049 1.00 91.88 83 THR A N 1
ATOM 669 C CA . THR A 1 83 ? 8.153 6.140 -6.815 1.00 91.88 83 THR A CA 1
ATOM 670 C C . THR A 1 83 ? 6.785 6.812 -6.672 1.00 91.88 83 THR A C 1
ATOM 672 O O . THR A 1 83 ? 5.812 6.164 -6.279 1.00 91.88 83 THR A O 1
ATOM 675 N N . ALA A 1 84 ? 6.694 8.112 -6.964 1.00 93.12 84 ALA A N 1
ATOM 676 C CA . ALA A 1 84 ? 5.439 8.854 -6.885 1.00 93.12 84 ALA A CA 1
ATOM 677 C C . ALA A 1 84 ? 4.443 8.429 -7.976 1.00 93.12 84 ALA A C 1
ATOM 679 O O . ALA A 1 84 ? 3.253 8.285 -7.676 1.00 93.12 84 ALA A O 1
ATOM 680 N N . ASP A 1 85 ? 4.929 8.189 -9.192 1.00 95.31 85 ASP A N 1
ATOM 681 C CA . ASP A 1 85 ? 4.125 7.778 -10.343 1.00 95.31 85 ASP A CA 1
ATOM 682 C C . ASP A 1 85 ? 3.563 6.361 -10.135 1.00 95.31 85 ASP A C 1
ATOM 684 O O . ASP A 1 85 ? 2.349 6.173 -10.212 1.00 95.31 85 ASP A O 1
ATOM 688 N N . VAL A 1 86 ? 4.391 5.399 -9.698 1.00 96.69 86 VAL A N 1
ATOM 689 C CA . VAL A 1 86 ? 3.948 4.034 -9.341 1.00 96.69 86 VAL A CA 1
ATOM 690 C C . VAL A 1 86 ? 2.871 4.054 -8.255 1.00 96.69 86 VAL A C 1
ATOM 692 O O . VAL A 1 86 ? 1.855 3.367 -8.363 1.00 96.69 86 VAL A O 1
ATOM 695 N N . ILE A 1 87 ? 3.074 4.833 -7.186 1.00 96.56 87 ILE A N 1
ATOM 696 C CA . ILE A 1 87 ? 2.087 4.928 -6.100 1.00 96.56 87 ILE A CA 1
ATOM 697 C C . ILE A 1 87 ? 0.786 5.556 -6.605 1.00 96.56 87 ILE A C 1
ATOM 699 O O . ILE A 1 87 ? -0.289 5.143 -6.168 1.00 96.56 87 ILE A O 1
ATOM 703 N N . THR A 1 88 ? 0.870 6.554 -7.485 1.00 97.44 88 THR A N 1
ATOM 704 C CA . THR A 1 88 ? -0.305 7.242 -8.031 1.00 97.44 88 THR A CA 1
ATOM 705 C C . THR A 1 88 ? -1.106 6.314 -8.936 1.00 97.44 88 THR A C 1
ATOM 707 O O . THR A 1 88 ? -2.293 6.137 -8.689 1.00 97.44 88 THR A O 1
ATOM 710 N N . GLU A 1 89 ? -0.465 5.617 -9.871 1.00 98.31 89 GLU A N 1
ATOM 711 C CA . GLU A 1 89 ? -1.161 4.671 -10.750 1.00 98.31 89 GLU A CA 1
ATOM 712 C C . GLU A 1 89 ? -1.802 3.518 -9.957 1.00 98.31 89 GLU A C 1
ATOM 714 O O . GLU A 1 89 ? -2.959 3.171 -10.176 1.00 98.31 89 GLU A O 1
ATOM 719 N N . LEU A 1 90 ? -1.115 2.964 -8.951 1.00 98.19 90 LEU A N 1
ATOM 720 C CA . LEU A 1 90 ? -1.706 1.924 -8.097 1.00 98.19 90 LEU A CA 1
ATOM 721 C C . LEU A 1 90 ? -2.871 2.433 -7.237 1.00 98.19 90 LEU A C 1
ATOM 723 O O . LEU A 1 90 ? -3.780 1.665 -6.926 1.00 98.19 90 LEU A O 1
ATOM 727 N N . THR A 1 91 ? -2.849 3.708 -6.843 1.00 98.25 91 THR A N 1
ATOM 728 C CA . THR A 1 91 ? -3.966 4.355 -6.133 1.00 98.25 91 THR A CA 1
ATOM 729 C C . THR A 1 91 ? -5.197 4.397 -7.037 1.00 98.25 91 THR A C 1
ATOM 731 O O . THR A 1 91 ? -6.289 4.072 -6.582 1.00 98.25 91 THR A O 1
ATOM 734 N N . GLU A 1 92 ? -5.010 4.736 -8.313 1.00 98.19 92 GLU A N 1
ATOM 735 C CA . GLU A 1 92 ? -6.079 4.821 -9.312 1.00 98.19 92 GLU A CA 1
ATOM 736 C C . GLU A 1 92 ? -6.628 3.441 -9.699 1.00 98.19 92 GLU A C 1
ATOM 738 O O . GLU A 1 92 ? -7.841 3.262 -9.739 1.00 98.19 92 GLU A O 1
ATOM 743 N N . ILE A 1 93 ? -5.764 2.439 -9.915 1.00 98.25 93 ILE A N 1
ATOM 744 C CA . ILE A 1 93 ? -6.186 1.078 -10.300 1.00 98.25 93 ILE A CA 1
ATOM 745 C C . ILE A 1 93 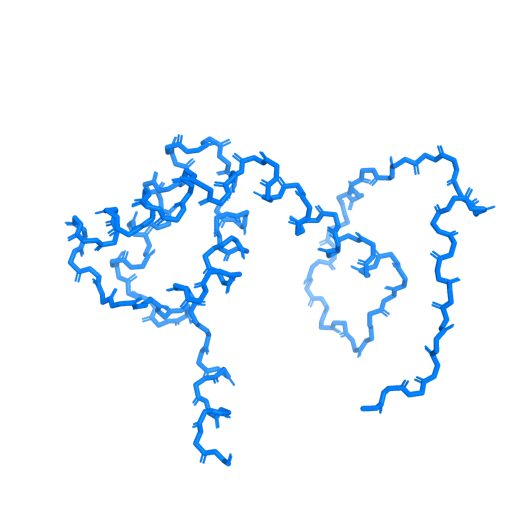? -7.056 0.421 -9.222 1.00 98.25 93 ILE A C 1
ATOM 747 O O . ILE A 1 93 ? -8.028 -0.263 -9.541 1.00 98.25 93 ILE A O 1
ATOM 751 N N . PHE A 1 94 ? -6.682 0.577 -7.951 1.00 97.81 94 PHE A N 1
ATOM 752 C CA . PHE A 1 94 ? -7.357 -0.095 -6.838 1.00 97.81 94 PHE A CA 1
ATOM 753 C C . PHE A 1 94 ? -8.387 0.787 -6.121 1.00 97.81 94 PHE A C 1
ATOM 755 O O . PHE A 1 94 ? -9.040 0.292 -5.207 1.00 97.81 94 PHE A O 1
ATOM 762 N N . ASP A 1 95 ? -8.528 2.056 -6.518 1.00 97.69 95 ASP A N 1
ATOM 763 C CA . ASP A 1 95 ? -9.410 3.051 -5.891 1.00 97.69 95 ASP A CA 1
ATOM 764 C C . ASP A 1 95 ? -9.242 3.124 -4.359 1.00 97.69 95 ASP A C 1
ATOM 766 O O . ASP A 1 95 ? -10.172 2.985 -3.563 1.00 97.69 95 ASP A O 1
ATOM 770 N N . VAL A 1 96 ? -7.993 3.285 -3.914 1.00 96.19 96 VAL A N 1
ATOM 771 C CA . VAL A 1 96 ? -7.637 3.343 -2.488 1.00 96.19 96 VAL A CA 1
ATOM 772 C C . VAL A 1 96 ? -6.724 4.518 -2.184 1.00 96.19 96 VAL A C 1
ATOM 774 O O . VAL A 1 96 ? -6.089 5.089 -3.057 1.00 96.19 96 VAL A O 1
ATOM 777 N N . SER A 1 97 ? -6.575 4.867 -0.906 1.00 94.94 97 SER A N 1
ATOM 778 C CA . SER A 1 97 ? -5.613 5.902 -0.515 1.00 94.94 97 SER A CA 1
ATOM 779 C C . SER A 1 97 ? -4.158 5.505 -0.813 1.00 94.94 97 SER A C 1
ATOM 781 O O . SER A 1 97 ? -3.757 4.349 -0.647 1.00 94.94 97 SER A O 1
ATOM 783 N N . ARG A 1 98 ? -3.308 6.505 -1.086 1.00 95.19 98 ARG A N 1
ATOM 784 C CA . ARG A 1 98 ? -1.848 6.321 -1.208 1.00 95.19 98 ARG A CA 1
ATOM 785 C C . ARG A 1 98 ? -1.228 5.627 0.012 1.00 95.19 98 ARG A C 1
ATOM 787 O O . ARG A 1 98 ? -0.246 4.903 -0.115 1.00 95.19 98 ARG A O 1
ATOM 794 N N . THR A 1 99 ? -1.771 5.856 1.211 1.00 92.81 99 THR A N 1
ATOM 795 C CA . THR A 1 99 ? -1.307 5.201 2.446 1.00 92.81 99 THR A CA 1
ATOM 796 C C . THR A 1 99 ? -1.556 3.696 2.408 1.00 92.81 99 THR A C 1
ATOM 798 O O . THR A 1 99 ? -0.659 2.931 2.753 1.00 92.81 99 THR A O 1
ATOM 801 N N . ALA A 1 100 ? -2.729 3.263 1.938 1.00 94.69 100 ALA A N 1
ATOM 802 C CA . ALA A 1 100 ? -3.038 1.844 1.789 1.00 94.69 100 ALA A CA 1
ATOM 803 C C . ALA A 1 100 ? -2.079 1.175 0.791 1.00 94.69 100 ALA A C 1
ATOM 805 O O . ALA A 1 100 ? -1.495 0.139 1.116 1.00 94.69 100 ALA A O 1
ATOM 806 N N . VAL A 1 101 ? -1.847 1.801 -0.372 1.00 97.12 101 VAL A N 1
ATOM 807 C CA . VAL A 1 101 ? -0.885 1.316 -1.380 1.00 97.12 101 VAL A CA 1
ATOM 808 C C . VAL A 1 101 ? 0.508 1.157 -0.771 1.00 97.12 101 VAL A C 1
ATOM 810 O O . VAL A 1 101 ? 1.117 0.098 -0.897 1.00 97.12 101 VAL A O 1
ATOM 813 N N . ARG A 1 102 ? 1.001 2.167 -0.042 1.00 95.12 102 ARG A N 1
ATOM 814 C CA . ARG A 1 102 ? 2.311 2.107 0.631 1.00 95.12 102 ARG A CA 1
ATOM 815 C C . ARG A 1 102 ? 2.408 0.948 1.612 1.00 95.12 102 ARG A C 1
ATOM 817 O O . ARG A 1 102 ? 3.386 0.206 1.570 1.00 95.12 102 ARG A O 1
ATOM 824 N N . ILE A 1 103 ? 1.402 0.763 2.469 1.00 93.75 103 ILE A N 1
ATOM 825 C CA . ILE A 1 103 ? 1.353 -0.369 3.406 1.00 93.75 103 ILE A CA 1
ATOM 826 C C . ILE A 1 103 ? 1.473 -1.685 2.638 1.00 93.75 103 ILE A C 1
ATOM 828 O O . ILE A 1 103 ? 2.256 -2.557 3.019 1.00 93.75 103 ILE A O 1
ATOM 832 N N . ARG A 1 104 ? 0.737 -1.817 1.533 1.00 96.50 104 ARG A N 1
ATOM 833 C CA . ARG A 1 104 ? 0.708 -3.047 0.748 1.00 96.50 104 ARG A CA 1
ATOM 834 C C . ARG A 1 104 ? 2.014 -3.317 0.001 1.00 96.50 104 ARG A C 1
ATOM 836 O O . ARG A 1 104 ? 2.481 -4.453 0.008 1.00 96.50 104 ARG A O 1
ATOM 843 N N . LEU A 1 105 ? 2.642 -2.287 -0.565 1.00 95.81 105 LEU A N 1
ATOM 844 C CA . LEU A 1 105 ? 3.961 -2.385 -1.198 1.00 95.81 105 LEU A CA 1
ATOM 845 C C . LEU A 1 105 ? 5.060 -2.733 -0.186 1.00 95.81 105 LEU A C 1
ATOM 847 O O . LEU A 1 105 ? 5.920 -3.556 -0.493 1.00 95.81 105 LEU A O 1
ATOM 851 N N . ARG A 1 106 ? 5.018 -2.171 1.032 1.00 93.88 106 ARG A N 1
ATOM 852 C CA . ARG A 1 106 ? 5.958 -2.536 2.110 1.00 93.88 106 ARG A CA 1
ATOM 853 C C . ARG A 1 106 ? 5.800 -3.997 2.523 1.00 93.88 106 ARG A C 1
ATOM 855 O O . ARG A 1 106 ? 6.794 -4.694 2.668 1.00 93.88 106 ARG A O 1
ATOM 862 N N . GLN A 1 107 ? 4.564 -4.487 2.653 1.00 91.69 107 GLN A N 1
ATOM 863 C CA . GLN A 1 107 ? 4.298 -5.902 2.956 1.00 91.69 107 GLN A CA 1
ATOM 864 C C . GLN A 1 107 ? 4.843 -6.857 1.884 1.00 91.69 107 GLN A C 1
ATOM 866 O O . GLN A 1 107 ? 5.179 -7.991 2.209 1.00 91.69 107 GLN A O 1
ATOM 871 N N . ALA A 1 108 ? 4.914 -6.411 0.627 1.00 92.12 108 ALA A N 1
ATOM 872 C CA . ALA A 1 108 ? 5.475 -7.172 -0.489 1.00 92.12 108 ALA A CA 1
ATOM 873 C C . ALA A 1 108 ? 7.003 -7.030 -0.633 1.00 92.12 108 ALA A C 1
ATOM 875 O O . ALA A 1 108 ? 7.601 -7.709 -1.461 1.00 92.12 108 ALA A O 1
ATOM 876 N N . GLY A 1 109 ? 7.634 -6.121 0.120 1.00 93.06 109 GLY A N 1
ATOM 877 C CA . GLY A 1 109 ? 9.052 -5.781 -0.029 1.00 93.06 109 GLY A CA 1
ATOM 878 C C . GLY A 1 109 ? 9.379 -4.886 -1.233 1.00 93.06 109 GLY A C 1
ATOM 879 O O . GLY A 1 109 ? 10.555 -4.637 -1.496 1.00 93.06 109 GLY A O 1
ATOM 880 N N . TYR A 1 110 ? 8.366 -4.379 -1.946 1.00 94.62 110 TYR A N 1
ATOM 881 C CA . TYR A 1 110 ? 8.539 -3.505 -3.113 1.00 94.62 110 TYR A CA 1
ATOM 882 C C . TYR A 1 110 ? 8.807 -2.052 -2.732 1.00 94.62 110 TYR A C 1
ATOM 884 O O . TYR A 1 110 ? 9.452 -1.343 -3.490 1.00 94.62 110 TYR A O 1
ATOM 892 N N . LEU A 1 111 ? 8.348 -1.604 -1.561 1.00 93.19 111 LEU A N 1
ATOM 893 C CA . LEU A 1 111 ? 8.659 -0.281 -1.020 1.00 93.19 111 LEU A CA 1
ATOM 894 C C . LEU A 1 111 ? 9.531 -0.439 0.224 1.00 93.19 111 LEU A C 1
ATOM 896 O O . LEU A 1 111 ? 9.111 -1.073 1.193 1.00 93.19 111 LEU A O 1
ATOM 900 N N . ARG A 1 112 ? 10.726 0.154 0.204 1.00 90.38 112 ARG A N 1
ATOM 901 C CA . ARG A 1 112 ? 11.665 0.156 1.333 1.00 90.38 112 ARG A CA 1
ATOM 902 C C . ARG A 1 112 ? 11.867 1.576 1.847 1.00 90.38 112 ARG A C 1
ATOM 904 O O . ARG A 1 112 ? 11.824 2.536 1.081 1.00 90.38 112 ARG A O 1
ATOM 911 N N . SER A 1 113 ? 12.106 1.710 3.145 1.00 81.62 113 SER A N 1
ATOM 912 C CA . SER A 1 113 ? 12.519 2.976 3.757 1.00 81.62 113 SER A CA 1
ATOM 913 C C . SER A 1 113 ? 14.030 2.929 4.035 1.00 81.62 113 SER A C 1
ATOM 915 O O . SER A 1 113 ? 14.528 1.852 4.363 1.00 81.62 113 SER A O 1
ATOM 917 N N . PRO A 1 114 ? 14.767 4.053 3.963 1.00 65.38 114 PRO A N 1
ATOM 918 C CA . PRO A 1 114 ? 16.221 4.084 4.153 1.00 65.38 114 PRO A CA 1
ATOM 919 C C . PRO A 1 114 ? 16.698 3.419 5.451 1.00 65.38 114 PRO A C 1
ATOM 921 O O . PRO A 1 114 ? 17.711 2.731 5.450 1.00 65.38 114 PRO A O 1
ATOM 924 N N . GLY A 1 115 ? 15.926 3.536 6.538 1.00 58.72 115 GLY A N 1
ATOM 925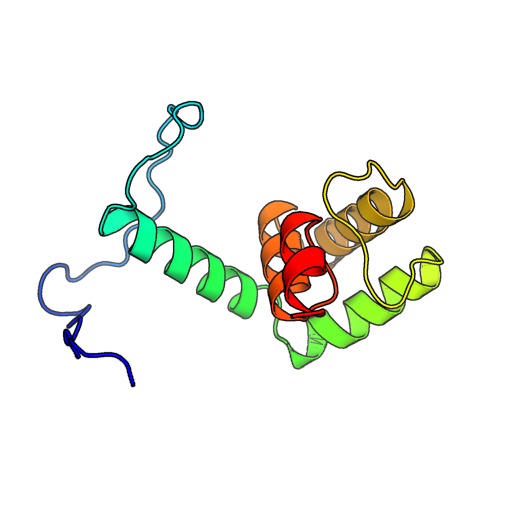 C CA . GLY A 1 115 ? 16.245 2.896 7.821 1.00 58.72 115 GLY A CA 1
ATOM 926 C C . GLY A 1 115 ? 16.192 1.363 7.817 1.00 58.72 115 GLY A C 1
ATOM 927 O O . GLY A 1 115 ? 16.748 0.748 8.715 1.00 58.72 115 GLY A O 1
ATOM 928 N N . VAL A 1 116 ? 15.556 0.740 6.818 1.00 50.09 116 VAL A N 1
ATOM 929 C CA . VAL A 1 116 ? 15.492 -0.727 6.664 1.00 50.09 116 VAL A CA 1
ATOM 930 C C . VAL A 1 116 ? 16.713 -1.264 5.910 1.00 50.09 116 VAL A C 1
ATOM 932 O O . VAL A 1 116 ? 17.118 -2.395 6.142 1.00 50.09 116 VAL A O 1
ATOM 935 N N . ILE A 1 117 ? 17.336 -0.454 5.045 1.00 48.62 117 ILE A N 1
ATOM 936 C CA . ILE A 1 117 ? 18.494 -0.867 4.229 1.00 48.62 117 ILE A CA 1
ATOM 937 C C . ILE A 1 117 ? 19.725 -1.129 5.112 1.00 48.62 117 ILE A C 1
ATOM 939 O O . ILE A 1 117 ? 20.533 -1.992 4.798 1.00 48.62 117 ILE A O 1
ATOM 943 N N . VAL A 1 118 ? 19.834 -0.440 6.251 1.00 42.03 118 VAL A N 1
ATOM 944 C CA . VAL A 1 118 ? 20.975 -0.558 7.177 1.00 42.03 118 VAL A CA 1
ATOM 945 C C . VAL A 1 118 ? 20.978 -1.894 7.945 1.00 42.03 118 VAL A C 1
ATOM 947 O O . VAL A 1 118 ? 21.997 -2.268 8.512 1.00 42.03 118 VAL A O 1
ATOM 950 N N . CYS A 1 119 ? 19.865 -2.636 7.969 1.00 43.56 119 CYS A N 1
ATOM 951 C CA . CYS A 1 119 ? 19.747 -3.884 8.734 1.00 43.56 119 CYS A CA 1
ATOM 952 C C . CYS A 1 119 ? 20.030 -5.164 7.926 1.00 43.56 119 CYS A C 1
ATOM 954 O O . CYS A 1 119 ? 20.053 -6.232 8.527 1.00 43.56 119 CYS A O 1
ATOM 956 N N . ASP A 1 120 ? 20.228 -5.075 6.606 1.00 37.97 120 ASP A N 1
ATOM 957 C CA . ASP A 1 120 ? 20.512 -6.238 5.740 1.00 37.97 120 ASP A CA 1
ATOM 958 C C . ASP A 1 120 ? 22.028 -6.556 5.630 1.00 37.97 120 ASP A C 1
ATOM 960 O O . ASP A 1 120 ? 22.401 -7.521 4.966 1.00 37.97 120 ASP A O 1
ATOM 964 N N . GLU A 1 121 ? 22.908 -5.784 6.288 1.00 37.34 121 GLU A N 1
ATOM 965 C CA . GLU A 1 121 ? 24.378 -5.963 6.277 1.00 37.34 121 GLU A CA 1
ATOM 966 C C . GLU A 1 121 ? 25.001 -6.099 7.688 1.00 37.34 121 GLU A C 1
ATOM 968 O O . GLU A 1 121 ? 26.128 -5.653 7.918 1.00 37.34 121 GLU A O 1
ATOM 973 N N . ALA A 1 122 ? 24.291 -6.709 8.647 1.00 34.00 122 ALA A N 1
ATOM 974 C CA . ALA A 1 122 ? 24.818 -7.012 9.988 1.00 34.00 122 ALA A CA 1
ATOM 975 C C . ALA A 1 122 ? 24.767 -8.509 10.321 1.00 34.00 122 ALA A C 1
ATOM 977 O O . ALA A 1 122 ? 23.711 -9.137 10.075 1.00 34.00 122 ALA A O 1
#

pLDDT: mean 78.75, std 19.78, range [32.75, 98.38]

Secondary structure (DSSP, 8-state):
---------TTTS-SSPPPPP--S---S--SS--HHHHHHHHHHHHHHHHHS-HHHHHHHHHHHHHHTT--SSEETTS--HHHHHHHHHHHHHHT--HHHHHHHHHHTTSEE-HHHHTTTT-

Radius of gyration: 17.03 Å; chains: 1; bounding box: 43×33×44 Å

Foldseek 3Di:
DDPDPPPPPVPPPDPDQDDDDPDPPPPDDDPDQDPVNVSVVVVLLVVLCVLQPPVHNVVVLVVLCVVLVHDQADEPPPPDPSVVSSLVVSCVVSVHDSVSSQSVCVVVVRYDYPVVVVPVPD